Protein AF-A0A1Y1V0Y5-F1 (afdb_monomer)

pLDDT: mean 79.63, std 17.68, range [43.38, 96.44]

Mean predicted aligned error: 10.0 Å

Sequence (55 aa):
PKQFRFKLSNFTLPGIFLGYDHNSSAFRIFDFTNNKIVISRSVEFFEDTPGNSSA

Secondary structure (DSSP, 8-state):
------SS-TTPPP-EEEEEETTTTEEEEEETTTTEEEEES--------------

Nearest PDB structures (foldseek):
  4qp8-assembly2_B  TM=3.659E-01  e=4.242E+00  Homo sapiens
  2zaj-assembly1_A  TM=3.106E-01  e=5.167E+00  Homo sapiens
  3le4-assembly1_A-2  TM=3.281E-01  e=7.179E+00  Homo s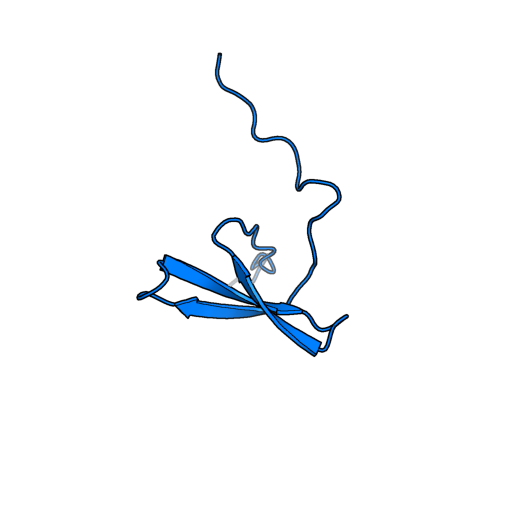apiens

Solvent-accessible surface area (backbone atoms only — not comparable to full-atom values): 3922 Å² total; per-residue (Å²): 132,89,77,75,81,72,71,81,55,101,81,68,75,79,60,48,82,74,50,73,41,78,89,78,66,26,36,36,28,37,29,73,90,76,73,41,81,43,79,42,81,79,84,82,86,87,70,84,73,89,78,75,83,82,125

Foldseek 3Di:
DPDDPDDDPPPDADFQWDAADPVVRWTWTQRPVVRDTDTHNDDDDDDPPPPDPPD

Radius of gyration: 14.63 Å; Cα contacts (8 Å, |Δi|>4): 51; chains: 1; bounding box: 37×38×39 Å

InterPro domains:
  IPR057670 Retroviral polymerase, SH3-like domain [PF25597] (1-51)

Structure (mmCIF, N/CA/C/O backbone):
data_AF-A0A1Y1V0Y5-F1
#
_entry.id   AF-A0A1Y1V0Y5-F1
#
loop_
_atom_site.group_PDB
_atom_site.id
_atom_site.type_symbol
_atom_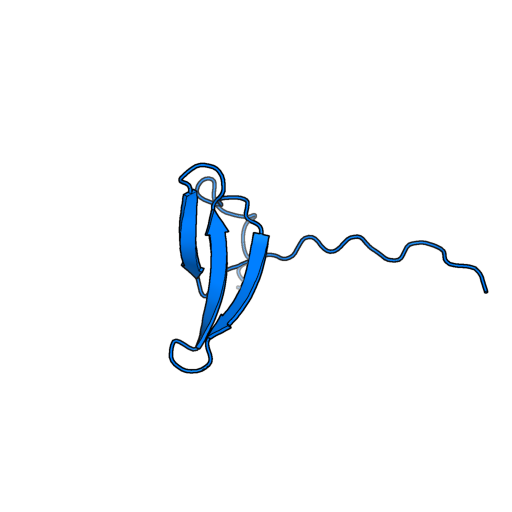site.label_atom_id
_atom_site.label_alt_id
_atom_site.label_comp_id
_atom_site.label_asym_id
_atom_site.label_entity_id
_atom_site.label_seq_id
_atom_site.pdbx_PDB_ins_code
_atom_site.Cartn_x
_atom_site.Cartn_y
_atom_site.Cartn_z
_atom_site.occupancy
_atom_site.B_iso_or_equiv
_atom_site.auth_seq_id
_atom_site.auth_comp_id
_atom_site.auth_asym_id
_atom_site.auth_atom_id
_atom_site.pdbx_PDB_model_num
ATOM 1 N N . PRO A 1 1 ? -12.898 4.328 -26.733 1.00 43.38 1 PRO A N 1
ATOM 2 C CA . PRO A 1 1 ? -12.957 5.462 -25.775 1.00 43.38 1 PRO A CA 1
ATOM 3 C C . PRO A 1 1 ? -11.951 5.263 -24.631 1.00 43.38 1 PRO A C 1
ATOM 5 O O . PRO A 1 1 ? -12.078 4.307 -23.872 1.00 43.38 1 PRO A O 1
ATOM 8 N N . LYS A 1 2 ? -10.917 6.113 -24.545 1.00 49.91 2 LYS A N 1
ATOM 9 C CA . LYS A 1 2 ? -9.965 6.113 -23.422 1.00 49.91 2 LYS A CA 1
ATOM 10 C C . LYS A 1 2 ? -10.730 6.499 -22.153 1.00 49.91 2 LYS A C 1
ATOM 12 O O . LYS A 1 2 ? -11.096 7.659 -21.995 1.00 49.91 2 LYS A O 1
ATOM 17 N N . GLN A 1 3 ? -11.026 5.525 -21.292 1.00 51.62 3 GLN A N 1
ATOM 18 C CA . GLN A 1 3 ? -11.561 5.799 -19.961 1.00 51.62 3 GLN A CA 1
ATOM 19 C C . GLN A 1 3 ? -10.498 6.574 -19.183 1.00 51.62 3 GLN A C 1
ATOM 21 O O . GLN A 1 3 ? -9.438 6.040 -18.859 1.00 51.62 3 GLN A O 1
ATOM 26 N N . PHE A 1 4 ? -10.776 7.845 -18.905 1.00 50.56 4 PHE A N 1
ATOM 27 C CA . PHE A 1 4 ? -10.065 8.574 -17.868 1.00 50.56 4 PHE A CA 1
ATOM 28 C C . PHE A 1 4 ? -10.312 7.828 -16.555 1.00 50.56 4 PHE A C 1
ATOM 30 O O . PHE A 1 4 ? -11.460 7.694 -16.132 1.00 50.56 4 PHE A O 1
ATOM 37 N N . ARG A 1 5 ? -9.245 7.279 -15.956 1.00 55.00 5 ARG A N 1
ATOM 38 C CA . ARG A 1 5 ? -9.262 6.726 -14.596 1.00 55.00 5 ARG A CA 1
ATOM 39 C C . ARG A 1 5 ? -9.819 7.816 -13.686 1.00 55.00 5 ARG A C 1
ATOM 41 O O . ARG A 1 5 ? -9.158 8.824 -13.452 1.00 55.00 5 ARG A O 1
ATOM 48 N N . PHE A 1 6 ? -11.064 7.654 -13.260 1.00 51.59 6 PHE A N 1
ATOM 49 C CA . PHE A 1 6 ? -11.679 8.577 -12.324 1.00 51.59 6 PHE A CA 1
ATOM 50 C C . PHE A 1 6 ? -10.902 8.528 -11.007 1.00 51.59 6 PHE A C 1
ATOM 52 O O . PHE A 1 6 ? -10.558 7.444 -10.534 1.00 51.59 6 PHE A O 1
ATOM 59 N N . LYS A 1 7 ? -10.622 9.735 -10.495 1.00 51.81 7 LYS A N 1
ATOM 60 C CA . LYS A 1 7 ? -10.228 10.098 -9.127 1.00 51.81 7 LYS A CA 1
ATOM 61 C C . LYS A 1 7 ? -10.468 8.967 -8.130 1.00 51.81 7 LYS A C 1
ATOM 63 O O . LYS A 1 7 ? -11.589 8.461 -8.089 1.00 51.81 7 LYS A O 1
ATOM 68 N N . LEU A 1 8 ? -9.432 8.640 -7.347 1.00 53.12 8 LEU A N 1
ATOM 69 C CA . LEU A 1 8 ? -9.475 7.823 -6.127 1.00 53.12 8 LEU A CA 1
ATOM 70 C C . LEU A 1 8 ? -10.909 7.684 -5.616 1.00 53.12 8 LEU A C 1
ATOM 72 O O . LEU A 1 8 ? -11.505 8.667 -5.177 1.00 53.12 8 LEU A O 1
ATOM 76 N N . SER A 1 9 ? -11.492 6.494 -5.781 1.00 59.56 9 SER A N 1
ATOM 77 C CA . SER A 1 9 ? -12.872 6.235 -5.367 1.00 59.56 9 SER A CA 1
ATOM 78 C C . SER A 1 9 ? -13.078 6.701 -3.923 1.00 59.56 9 SER A C 1
ATOM 80 O O . SER A 1 9 ? -12.137 6.629 -3.137 1.00 59.56 9 SER A O 1
ATOM 82 N N . ASN A 1 10 ? -14.298 7.079 -3.528 1.00 61.81 10 ASN A N 1
ATOM 83 C CA . ASN A 1 10 ? -14.635 7.457 -2.139 1.00 61.81 10 ASN A CA 1
ATOM 84 C C . ASN A 1 10 ? -14.303 6.375 -1.072 1.00 61.81 10 ASN A C 1
ATOM 86 O O . ASN A 1 10 ? -14.568 6.577 0.107 1.00 61.81 10 ASN A O 1
ATOM 90 N N . PHE A 1 11 ? -13.741 5.232 -1.478 1.00 65.44 11 PHE A N 1
ATOM 91 C CA . PHE A 1 11 ? -13.248 4.131 -0.651 1.00 65.44 11 PHE A CA 1
ATOM 92 C C . PHE A 1 11 ? -11.717 4.110 -0.486 1.00 65.44 11 PHE A C 1
ATOM 94 O O . PHE A 1 11 ? -11.180 3.151 0.066 1.00 65.44 11 PHE A O 1
ATOM 101 N N . THR A 1 12 ? -10.991 5.113 -0.987 1.00 75.00 12 THR A N 1
ATOM 102 C CA . THR A 1 12 ? -9.539 5.198 -0.794 1.00 75.00 12 T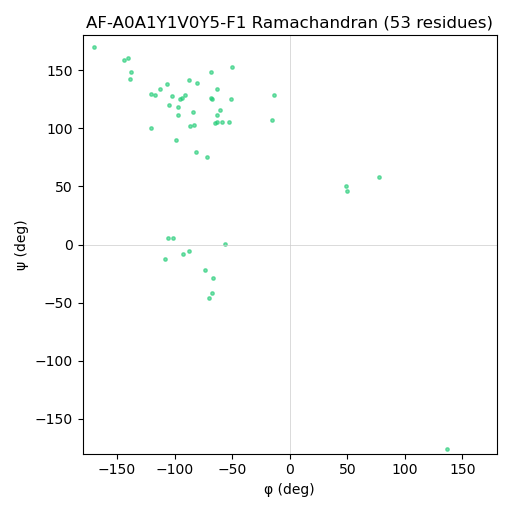HR A CA 1
ATOM 103 C C . THR A 1 12 ? -9.223 5.475 0.673 1.00 75.00 12 THR A C 1
ATOM 105 O O . THR A 1 12 ? -9.693 6.457 1.244 1.00 75.00 12 THR A O 1
ATOM 108 N N . LEU A 1 13 ? -8.381 4.625 1.260 1.00 82.75 13 LEU A N 1
ATOM 109 C CA . LEU A 1 13 ? -7.869 4.787 2.618 1.00 82.75 13 LEU A CA 1
ATOM 110 C C . LEU A 1 13 ? -6.428 5.316 2.564 1.00 82.75 13 LEU A C 1
ATOM 112 O O . LEU A 1 13 ? -5.605 4.717 1.864 1.00 82.75 13 LEU A O 1
ATOM 116 N N . PRO A 1 14 ? -6.100 6.412 3.275 1.00 88.44 14 PRO A N 1
ATOM 117 C CA . PRO A 1 14 ? -4.719 6.849 3.416 1.00 88.44 14 PRO A CA 1
ATOM 118 C C . PRO A 1 14 ? -3.938 5.846 4.270 1.00 88.44 14 PRO A C 1
ATOM 120 O O . PRO A 1 14 ? -4.477 5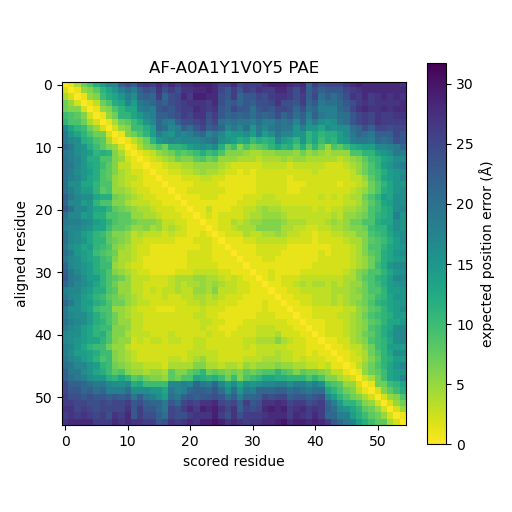.224 5.185 1.00 88.44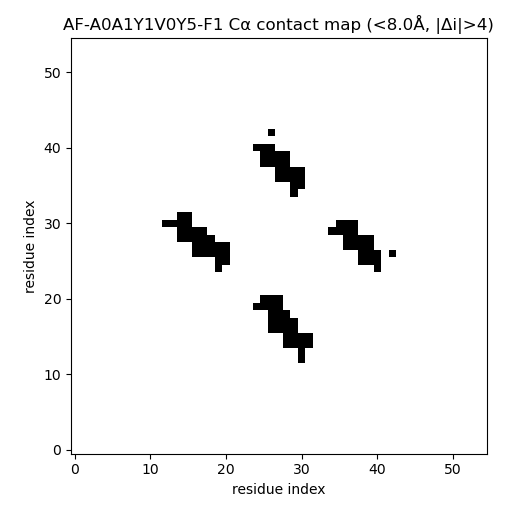 14 PRO A O 1
ATOM 123 N N . GLY A 1 15 ? -2.648 5.703 3.992 1.00 92.06 15 GLY A N 1
ATOM 124 C CA . GLY A 1 15 ? -1.790 4.811 4.754 1.00 92.06 15 GLY A CA 1
ATOM 125 C C . GLY A 1 15 ? -0.321 4.991 4.412 1.00 92.06 15 GLY A C 1
ATOM 126 O O . GLY A 1 15 ? 0.031 5.685 3.460 1.00 92.06 15 GLY A O 1
ATOM 127 N N . ILE A 1 16 ? 0.535 4.362 5.211 1.00 93.94 16 ILE A N 1
ATOM 128 C CA . ILE A 1 16 ? 1.987 4.441 5.045 1.00 93.94 16 ILE A CA 1
ATOM 129 C C . ILE A 1 16 ? 2.440 3.296 4.148 1.00 93.94 16 ILE A C 1
ATOM 131 O O . ILE A 1 16 ? 2.118 2.133 4.398 1.00 93.94 16 ILE A O 1
ATOM 135 N N . PHE A 1 17 ? 3.208 3.614 3.112 1.00 94.38 17 PHE A N 1
ATOM 136 C CA . PHE A 1 17 ? 3.831 2.601 2.274 1.00 94.38 17 PHE A CA 1
ATOM 137 C C . PHE A 1 17 ? 4.899 1.824 3.056 1.00 94.38 17 PHE A C 1
ATOM 139 O O . PHE A 1 17 ? 5.819 2.418 3.610 1.00 94.38 17 PHE A O 1
ATOM 146 N N . LEU A 1 18 ? 4.785 0.493 3.091 1.00 95.25 18 LEU A N 1
ATOM 147 C CA . LEU A 1 18 ? 5.736 -0.391 3.777 1.00 95.25 18 LEU A CA 1
ATOM 148 C C . LEU A 1 18 ? 6.614 -1.212 2.823 1.00 95.25 18 LEU A C 1
ATOM 150 O O . LEU A 1 18 ? 7.562 -1.853 3.270 1.00 95.25 18 LEU A O 1
ATOM 154 N N . GLY A 1 19 ? 6.278 -1.259 1.534 1.00 95.75 19 GLY A N 1
ATOM 155 C CA . GLY A 1 19 ? 7.003 -2.052 0.543 1.00 95.75 19 GLY A CA 1
ATOM 156 C C . GLY A 1 19 ? 6.098 -2.817 -0.419 1.00 95.75 19 GLY A C 1
ATOM 157 O O . GLY A 1 19 ? 4.869 -2.717 -0.388 1.00 95.75 19 GLY A O 1
ATOM 158 N N . TYR A 1 20 ? 6.728 -3.610 -1.281 1.00 96.44 20 TYR A N 1
ATOM 159 C CA . TYR A 1 20 ? 6.067 -4.446 -2.277 1.00 96.44 20 TYR A CA 1
ATOM 160 C C . TYR A 1 20 ? 6.270 -5.926 -1.948 1.00 96.44 20 TYR A C 1
ATOM 162 O O . TYR A 1 20 ? 7.378 -6.349 -1.627 1.00 96.44 20 TYR A O 1
ATOM 170 N N . ASP A 1 21 ? 5.201 -6.713 -2.017 1.00 93.81 21 ASP A N 1
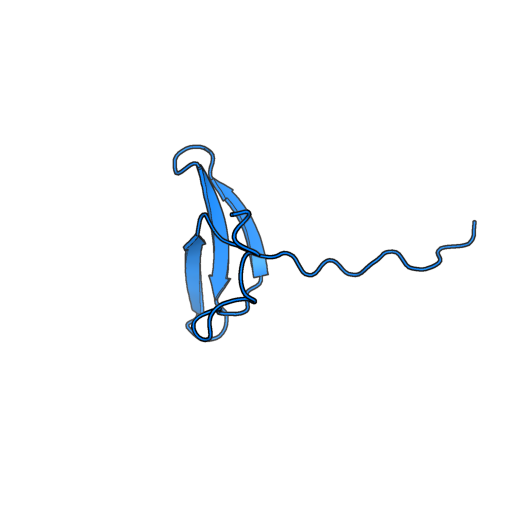ATOM 171 C CA . ASP A 1 21 ? 5.268 -8.167 -1.928 1.00 93.81 21 ASP A CA 1
ATOM 172 C C . ASP A 1 21 ? 5.258 -8.767 -3.338 1.00 93.81 21 ASP A C 1
ATOM 174 O O . ASP A 1 21 ? 4.251 -8.724 -4.051 1.00 93.81 21 ASP A O 1
ATOM 178 N N . HIS A 1 22 ? 6.388 -9.355 -3.730 1.00 93.25 22 HIS A N 1
ATOM 179 C CA . HIS A 1 22 ? 6.552 -9.992 -5.034 1.00 93.25 22 HIS A CA 1
ATOM 180 C C . HIS A 1 22 ? 5.672 -11.237 -5.202 1.00 93.25 22 HIS A C 1
ATOM 182 O O . HIS A 1 22 ? 5.234 -11.511 -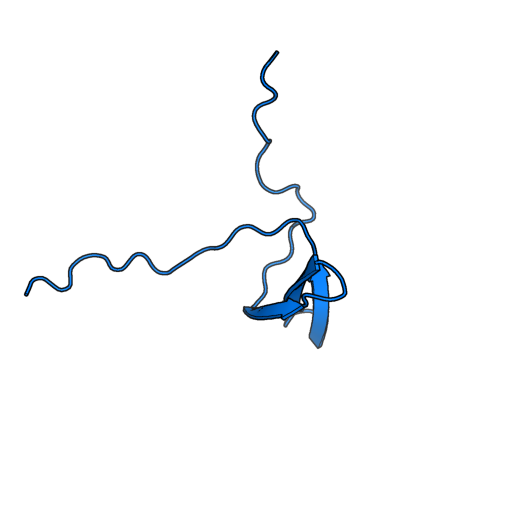6.318 1.00 93.25 22 HIS A O 1
ATOM 188 N N . ASN A 1 23 ? 5.350 -11.952 -4.117 1.00 92.50 23 ASN A N 1
ATOM 189 C CA . ASN A 1 23 ? 4.537 -13.168 -4.196 1.00 92.50 23 ASN A CA 1
ATOM 190 C C . ASN A 1 23 ? 3.085 -12.841 -4.564 1.00 92.50 23 ASN A C 1
ATOM 192 O O . ASN A 1 23 ? 2.505 -13.469 -5.447 1.00 92.50 23 ASN A O 1
ATOM 196 N N . SER A 1 24 ? 2.497 -11.831 -3.916 1.00 90.88 24 SER A N 1
ATOM 197 C CA . SER A 1 24 ? 1.131 -11.370 -4.211 1.00 90.88 24 SER A CA 1
ATOM 198 C C . SER A 1 24 ? 1.052 -10.318 -5.326 1.00 90.88 24 SER A C 1
ATOM 200 O O . SER A 1 24 ? -0.053 -9.948 -5.751 1.00 90.88 24 SER A O 1
ATOM 202 N N . SER A 1 25 ? 2.212 -9.867 -5.818 1.00 94.75 25 SER A N 1
ATOM 203 C CA . SER A 1 25 ? 2.363 -8.781 -6.789 1.00 94.75 25 SER A CA 1
ATOM 204 C C . SER A 1 25 ? 1.576 -7.530 -6.378 1.00 94.75 25 SER A C 1
ATOM 206 O O . SER A 1 25 ? 0.829 -6.951 -7.173 1.00 94.75 25 SER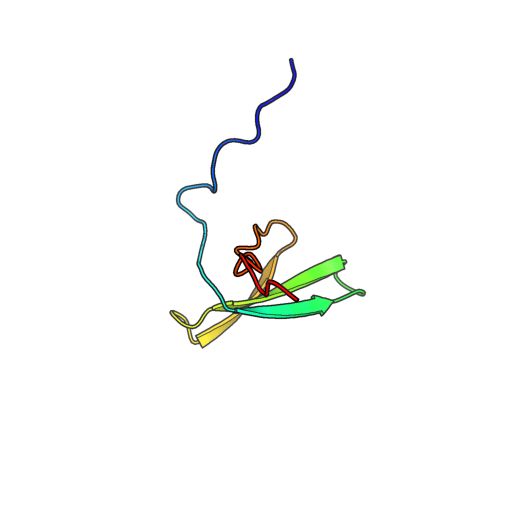 A O 1
ATOM 208 N N . ALA A 1 26 ? 1.693 -7.146 -5.106 1.00 95.94 26 ALA A N 1
ATOM 209 C CA . ALA A 1 26 ? 0.884 -6.102 -4.489 1.00 95.94 26 ALA A CA 1
ATOM 210 C C . ALA A 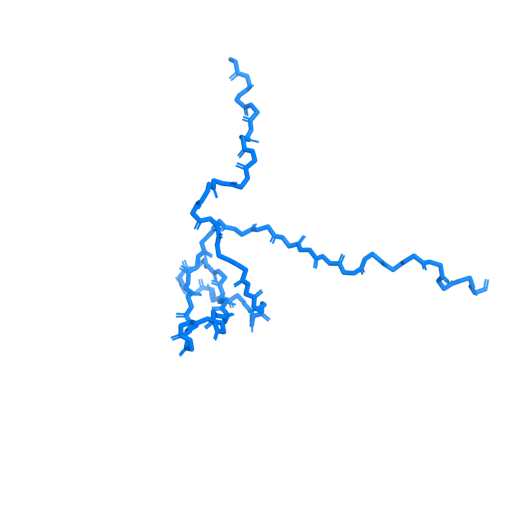1 26 ? 1.674 -5.276 -3.467 1.00 95.94 26 ALA A C 1
ATOM 212 O O . ALA A 1 26 ? 2.693 -5.703 -2.926 1.00 95.94 26 ALA A O 1
ATOM 213 N N . PHE A 1 27 ? 1.180 -4.075 -3.186 1.00 95.81 27 PHE A N 1
ATOM 214 C CA . PHE A 1 27 ? 1.779 -3.150 -2.233 1.00 95.81 27 PHE A CA 1
ATOM 215 C C . PHE A 1 27 ? 1.256 -3.409 -0.821 1.00 95.81 27 PHE A C 1
ATOM 217 O O . PHE A 1 27 ? 0.068 -3.677 -0.626 1.00 95.81 27 PHE A O 1
ATOM 224 N N . ARG A 1 28 ? 2.148 -3.289 0.165 1.00 95.88 28 ARG A N 1
ATOM 225 C CA . ARG A 1 28 ? 1.844 -3.365 1.595 1.00 95.88 28 ARG A CA 1
ATOM 226 C C . ARG A 1 28 ? 1.693 -1.953 2.139 1.00 95.88 28 ARG A C 1
ATOM 228 O O . ARG A 1 28 ? 2.650 -1.181 2.118 1.00 95.88 28 ARG A O 1
ATOM 235 N N . ILE A 1 29 ? 0.508 -1.638 2.642 1.00 95.69 29 ILE A N 1
ATOM 236 C CA . ILE A 1 29 ? 0.163 -0.327 3.190 1.00 95.69 29 ILE A CA 1
ATOM 237 C C . ILE A 1 29 ? -0.246 -0.499 4.648 1.00 95.69 29 ILE A C 1
ATOM 239 O O . ILE A 1 29 ? -1.073 -1.352 4.963 1.00 95.69 29 ILE A O 1
ATOM 243 N N . PHE A 1 30 ? 0.327 0.295 5.546 1.00 95.31 30 PHE A N 1
ATOM 244 C CA . PHE A 1 30 ? -0.135 0.368 6.923 1.00 95.31 30 PHE A CA 1
ATOM 245 C C . PHE A 1 30 ? -1.303 1.346 7.032 1.00 95.31 30 PHE A C 1
ATOM 247 O O . PHE A 1 30 ? -1.142 2.549 6.821 1.00 95.31 30 PHE A O 1
ATOM 254 N N . ASP A 1 31 ? -2.471 0.810 7.367 1.00 93.38 31 ASP A N 1
ATOM 255 C CA . ASP A 1 31 ? -3.667 1.561 7.721 1.00 93.38 31 ASP A CA 1
ATOM 256 C C . ASP A 1 31 ? -3.608 1.864 9.223 1.00 93.38 31 ASP A C 1
ATOM 258 O O . ASP A 1 31 ? -3.866 0.996 10.062 1.00 93.38 31 ASP A O 1
ATOM 262 N N . PHE A 1 32 ? -3.240 3.101 9.553 1.00 91.06 32 PHE A N 1
ATOM 263 C CA . PHE A 1 32 ? -3.126 3.577 10.932 1.00 91.06 32 PHE A CA 1
ATOM 264 C C . PHE A 1 32 ? -4.491 3.800 11.595 1.00 91.06 32 PHE A C 1
ATOM 266 O O . PHE A 1 32 ? -4.577 3.768 12.819 1.00 91.06 32 PHE A O 1
ATOM 273 N N . THR A 1 33 ? -5.563 3.994 10.817 1.00 89.94 33 THR A N 1
ATOM 274 C CA . THR A 1 33 ? -6.923 4.155 11.349 1.00 89.94 33 THR A CA 1
ATOM 275 C C . THR A 1 33 ? -7.413 2.855 11.972 1.00 89.94 33 THR A C 1
ATOM 277 O O . THR A 1 33 ? -8.002 2.868 13.048 1.00 89.94 33 THR A O 1
ATOM 280 N N . ASN A 1 34 ? -7.138 1.728 11.314 1.00 91.56 34 ASN A N 1
ATOM 281 C CA . ASN A 1 34 ? -7.566 0.404 11.768 1.00 91.56 34 ASN A CA 1
ATOM 282 C C . ASN A 1 34 ? -6.422 -0.445 12.350 1.00 91.56 34 ASN A C 1
ATOM 284 O O . ASN A 1 34 ? -6.633 -1.622 12.641 1.00 91.56 34 ASN A O 1
ATOM 288 N N . ASN A 1 35 ? -5.223 0.130 12.492 1.00 94.06 35 ASN A N 1
ATOM 289 C CA . ASN A 1 35 ? -4.006 -0.521 12.987 1.00 94.06 35 ASN A CA 1
ATOM 290 C C . ASN A 1 35 ? -3.718 -1.879 12.313 1.00 94.06 35 ASN A C 1
ATOM 292 O O . ASN A 1 35 ? -3.522 -2.900 12.975 1.00 94.06 35 ASN A O 1
ATOM 296 N N . LYS A 1 36 ? -3.733 -1.910 10.975 1.00 94.44 36 LYS A N 1
ATOM 297 C CA . LYS A 1 36 ? -3.571 -3.147 10.193 1.00 94.44 36 LYS A CA 1
ATOM 298 C C . LYS A 1 36 ? -2.721 -2.943 8.947 1.00 94.44 36 LYS A C 1
ATOM 300 O O . LYS A 1 36 ? -2.589 -1.837 8.433 1.00 94.44 36 LYS A O 1
ATOM 305 N N . ILE A 1 37 ? -2.193 -4.044 8.418 1.00 93.88 37 ILE A N 1
ATOM 306 C CA . ILE A 1 37 ? -1.537 -4.061 7.109 1.00 93.88 37 ILE A CA 1
ATOM 307 C C . ILE A 1 37 ? -2.566 -4.454 6.052 1.00 93.88 37 ILE A C 1
ATOM 309 O O . ILE A 1 37 ? -3.207 -5.499 6.149 1.00 93.88 37 ILE A O 1
ATOM 313 N N . VAL A 1 38 ? -2.695 -3.618 5.031 1.00 92.88 38 VAL A N 1
ATOM 314 C CA . VAL A 1 38 ? -3.536 -3.840 3.858 1.00 92.88 38 VAL A CA 1
ATOM 315 C C . VAL A 1 38 ? -2.646 -4.177 2.668 1.00 92.88 38 VAL A C 1
ATOM 317 O O . VAL A 1 38 ? -1.598 -3.565 2.463 1.00 92.88 38 VAL A O 1
ATOM 320 N N . ILE A 1 39 ? -3.077 -5.156 1.875 1.00 93.19 39 ILE A N 1
ATOM 321 C CA . ILE A 1 39 ? -2.440 -5.530 0.612 1.00 93.19 39 ILE A CA 1
ATOM 322 C C . ILE A 1 39 ? -3.311 -5.002 -0.527 1.00 93.19 39 ILE A C 1
ATOM 324 O O . ILE A 1 39 ? -4.480 -5.372 -0.623 1.00 93.19 39 ILE A O 1
ATOM 328 N N . SER A 1 40 ? -2.767 -4.139 -1.385 1.00 91.38 40 SER A N 1
ATOM 329 C CA . SER A 1 40 ? -3.509 -3.569 -2.518 1.00 91.38 40 SER A CA 1
ATOM 330 C C . SER A 1 40 ? -2.655 -3.511 -3.778 1.00 91.38 40 SER A C 1
ATOM 332 O O . SER A 1 40 ? -1.470 -3.202 -3.724 1.00 91.38 40 SER A O 1
ATOM 334 N N . ARG A 1 41 ? -3.267 -3.777 -4.937 1.00 93.19 41 ARG A N 1
ATOM 335 C CA . ARG A 1 41 ? -2.648 -3.565 -6.262 1.00 93.19 41 ARG A CA 1
ATOM 336 C C . ARG A 1 41 ? -2.975 -2.195 -6.858 1.00 93.19 41 ARG A C 1
ATOM 338 O O . ARG A 1 41 ? -2.431 -1.838 -7.897 1.00 93.19 41 ARG A O 1
ATOM 345 N N . SER A 1 42 ? -3.885 -1.456 -6.229 1.00 90.25 42 SER A N 1
ATOM 346 C CA . SER A 1 42 ? -4.334 -0.141 -6.678 1.00 90.25 42 SER A CA 1
ATOM 347 C C . SER A 1 42 ? -4.038 0.867 -5.579 1.00 90.25 42 SER A C 1
ATOM 349 O O . SER A 1 42 ? -4.762 0.940 -4.587 1.00 90.25 42 SER A O 1
ATOM 351 N N . VAL A 1 43 ? -2.948 1.606 -5.755 1.00 89.75 43 VAL A N 1
ATOM 352 C CA . VAL A 1 43 ? -2.473 2.643 -4.836 1.00 89.75 43 VAL A CA 1
ATOM 353 C C . VAL A 1 43 ? -2.004 3.842 -5.641 1.00 89.75 43 VAL A C 1
ATOM 355 O O . VAL A 1 43 ? -1.511 3.691 -6.759 1.00 89.75 43 VAL A O 1
ATOM 358 N N . GLU A 1 44 ? -2.166 5.018 -5.054 1.00 89.56 44 GLU A N 1
ATOM 359 C CA . GLU A 1 44 ? -1.628 6.277 -5.552 1.00 89.56 44 GLU A CA 1
ATOM 360 C C . GLU A 1 44 ? -0.636 6.794 -4.512 1.00 89.56 44 GLU A C 1
ATOM 362 O O . GLU A 1 44 ? -0.945 6.812 -3.318 1.00 89.56 44 GLU A O 1
ATOM 367 N N . PHE A 1 45 ? 0.571 7.136 -4.959 1.00 88.69 45 PHE A N 1
ATOM 368 C CA . PHE A 1 45 ? 1.647 7.591 -4.088 1.00 88.69 45 PHE A CA 1
ATOM 369 C C . PHE A 1 45 ? 1.667 9.115 -4.056 1.00 88.69 45 PHE A C 1
ATOM 371 O O . PHE A 1 45 ? 1.762 9.763 -5.096 1.00 88.69 45 PHE A O 1
ATOM 378 N N . PHE A 1 46 ? 1.595 9.669 -2.850 1.00 84.88 46 PHE A N 1
ATOM 379 C CA . PHE A 1 46 ? 1.840 11.081 -2.590 1.00 84.88 46 PHE A CA 1
ATOM 380 C C . PHE A 1 46 ? 3.268 11.196 -2.073 1.00 84.88 46 PHE A C 1
ATOM 382 O O . PHE A 1 46 ? 3.521 11.031 -0.882 1.00 84.88 46 PHE A O 1
ATOM 389 N N . GLU A 1 47 ? 4.209 11.368 -2.993 1.00 82.50 47 GLU A N 1
ATOM 390 C CA . GLU A 1 47 ? 5.598 11.641 -2.644 1.00 82.50 47 GLU A CA 1
ATOM 391 C C . GLU A 1 47 ? 5.732 13.126 -2.305 1.00 82.50 47 GLU A C 1
ATOM 393 O O . GLU A 1 47 ? 5.166 13.983 -2.994 1.00 82.50 47 GLU A O 1
ATOM 398 N N . ASP A 1 48 ? 6.495 13.442 -1.260 1.00 79.81 48 ASP A N 1
ATOM 399 C CA . ASP A 1 48 ? 6.950 14.810 -1.061 1.00 79.81 48 ASP A CA 1
ATOM 400 C C . ASP A 1 48 ? 7.837 15.155 -2.255 1.00 79.81 48 ASP A C 1
ATOM 402 O O . ASP A 1 48 ? 8.947 14.642 -2.402 1.00 79.81 48 ASP A O 1
ATOM 406 N N . THR A 1 49 ? 7.307 15.973 -3.164 1.00 67.31 49 THR A N 1
ATOM 407 C CA . THR A 1 49 ? 8.070 16.464 -4.313 1.00 67.31 49 THR A CA 1
ATOM 408 C C . THR A 1 49 ? 9.388 17.036 -3.781 1.00 67.31 49 THR A C 1
ATOM 410 O O . THR A 1 49 ? 9.328 17.922 -2.922 1.00 67.31 49 THR A O 1
ATOM 413 N N . PRO A 1 50 ? 10.570 16.604 -4.261 1.00 61.47 50 PRO A N 1
ATOM 414 C CA . PRO A 1 50 ? 11.824 17.260 -3.917 1.00 61.47 50 PRO A CA 1
ATOM 415 C C . PRO A 1 50 ? 11.867 18.612 -4.643 1.00 61.47 50 PRO A C 1
ATOM 417 O O . PRO A 1 50 ? 12.501 18.783 -5.680 1.00 61.47 50 PRO A O 1
ATOM 420 N N . GLY A 1 51 ? 11.102 19.574 -4.137 1.00 58.56 51 GLY A N 1
ATOM 421 C CA . GLY A 1 51 ? 11.076 20.947 -4.603 1.00 58.56 51 GLY A CA 1
ATOM 422 C C . GLY A 1 51 ? 12.215 21.722 -3.958 1.00 58.56 51 GLY A C 1
ATOM 423 O O . GLY A 1 51 ? 12.099 22.151 -2.815 1.00 58.56 51 GLY A O 1
ATOM 424 N N . ASN A 1 52 ? 13.273 21.949 -4.738 1.00 56.94 52 ASN A N 1
ATOM 425 C CA . ASN A 1 52 ? 14.294 22.983 -4.541 1.00 56.94 52 ASN A CA 1
ATOM 426 C C . ASN A 1 52 ? 15.368 22.702 -3.473 1.00 56.94 52 ASN A C 1
ATOM 428 O O . ASN A 1 52 ? 15.619 23.532 -2.602 1.00 56.94 52 ASN A O 1
ATOM 432 N N . SER A 1 53 ? 16.116 21.606 -3.595 1.00 58.12 53 SER A N 1
ATOM 433 C CA . SER A 1 53 ? 17.524 21.643 -3.178 1.00 58.12 53 SER A CA 1
ATOM 434 C C . SER A 1 53 ? 18.332 22.280 -4.311 1.00 58.12 53 SER A C 1
ATOM 436 O O . SER A 1 53 ? 18.904 21.574 -5.141 1.00 58.12 53 SER A O 1
ATOM 438 N N . SER A 1 54 ? 18.304 23.613 -4.405 1.00 51.94 54 SER A N 1
ATOM 439 C CA . SER A 1 54 ? 19.257 24.357 -5.233 1.00 51.94 54 SER A CA 1
ATOM 440 C C . SER A 1 54 ? 20.664 24.020 -4.732 1.00 51.94 54 SER A C 1
ATOM 442 O O . SER A 1 54 ? 21.038 24.438 -3.635 1.00 51.94 54 SER A O 1
ATOM 444 N N . ALA A 1 55 ? 21.375 23.192 -5.494 1.00 49.25 55 ALA A N 1
ATOM 445 C CA . ALA A 1 55 ? 22.810 22.965 -5.372 1.00 49.25 55 ALA A CA 1
ATOM 446 C C . ALA A 1 55 ? 23.577 24.060 -6.123 1.00 49.25 55 ALA A C 1
ATOM 448 O O . ALA A 1 55 ? 23.025 24.574 -7.126 1.00 49.25 55 ALA A O 1
#

Organism: NCBI:txid1754191